Protein AF-A0AAD1ADS3-F1 (afdb_monomer_lite)

Structure (mmCIF, N/CA/C/O backbone):
data_AF-A0AAD1ADS3-F1
#
_entry.id   AF-A0AAD1ADS3-F1
#
loop_
_atom_site.group_PDB
_atom_site.id
_atom_site.type_symbol
_atom_site.label_atom_id
_atom_site.label_alt_id
_atom_site.label_comp_id
_atom_site.label_asym_id
_atom_site.label_entity_id
_atom_site.label_seq_id
_atom_site.pdbx_PDB_ins_code
_atom_site.Cartn_x
_atom_site.Cartn_y
_atom_site.Cartn_z
_atom_site.occupancy
_atom_site.B_iso_or_equiv
_atom_site.auth_seq_id
_atom_site.auth_comp_id
_atom_site.auth_asym_id
_atom_site.auth_atom_id
_atom_site.pdbx_PDB_model_num
ATOM 1 N N . MET A 1 1 ? -19.876 -3.901 -1.763 1.00 65.25 1 MET A N 1
ATOM 2 C CA . MET A 1 1 ? -19.148 -3.887 -3.054 1.00 65.25 1 MET A CA 1
ATOM 3 C C . MET A 1 1 ? -19.050 -5.333 -3.527 1.00 65.25 1 MET A C 1
ATOM 5 O O . MET A 1 1 ? -18.955 -6.172 -2.645 1.00 65.25 1 MET A O 1
ATOM 9 N N . PRO A 1 2 ? -19.147 -5.668 -4.827 1.00 84.19 2 PRO A N 1
ATOM 10 C CA . PRO A 1 2 ? -18.962 -7.054 -5.267 1.00 84.19 2 PRO A CA 1
ATOM 11 C C . PRO A 1 2 ? -17.529 -7.528 -4.985 1.00 84.19 2 PRO A C 1
ATOM 13 O O . PRO A 1 2 ? -16.600 -6.763 -5.243 1.00 84.19 2 PRO A O 1
ATOM 16 N N . ASP A 1 3 ? -17.342 -8.773 -4.544 1.00 84.38 3 ASP A N 1
ATOM 17 C CA . ASP A 1 3 ? -16.018 -9.320 -4.183 1.00 84.38 3 ASP A CA 1
ATOM 18 C C . ASP A 1 3 ? -15.008 -9.199 -5.333 1.00 84.38 3 ASP A C 1
ATOM 20 O O . ASP A 1 3 ? -13.893 -8.720 -5.149 1.00 84.38 3 ASP A O 1
ATOM 24 N N . SER A 1 4 ? -15.449 -9.462 -6.566 1.00 89.06 4 SER A N 1
ATOM 25 C CA . SER A 1 4 ? -14.622 -9.298 -7.774 1.00 89.06 4 SER A CA 1
ATOM 26 C C . SER A 1 4 ? -14.094 -7.874 -8.014 1.00 89.06 4 SER A C 1
ATOM 28 O O . SER A 1 4 ? -13.124 -7.695 -8.751 1.00 89.06 4 SER A O 1
ATOM 30 N N . ALA A 1 5 ? -14.724 -6.841 -7.444 1.00 90.62 5 ALA A N 1
ATOM 31 C CA . ALA A 1 5 ? -14.219 -5.471 -7.517 1.00 90.62 5 ALA A CA 1
ATOM 32 C C . ALA A 1 5 ? -13.128 -5.214 -6.466 1.00 90.62 5 ALA A C 1
ATOM 34 O O . ALA A 1 5 ? -12.156 -4.524 -6.770 1.00 90.62 5 ALA A O 1
ATOM 35 N N . LEU A 1 6 ? -13.260 -5.798 -5.268 1.00 92.75 6 LEU A N 1
ATOM 36 C CA . LEU A 1 6 ? -12.232 -5.745 -4.225 1.00 92.75 6 LEU A CA 1
ATOM 37 C C . LEU A 1 6 ? -10.981 -6.507 -4.661 1.00 92.75 6 LEU A C 1
ATOM 39 O O . LEU A 1 6 ? -9.872 -5.993 -4.543 1.00 92.75 6 LEU A O 1
ATOM 43 N N . GLU A 1 7 ? -11.163 -7.685 -5.260 1.00 92.62 7 GLU A N 1
ATOM 44 C CA . GLU A 1 7 ? -10.057 -8.472 -5.796 1.00 92.62 7 GLU A CA 1
ATOM 45 C C . GLU A 1 7 ? -9.272 -7.697 -6.852 1.00 92.62 7 GLU A C 1
ATOM 47 O O . GLU A 1 7 ? -8.054 -7.599 -6.734 1.00 92.62 7 GLU A O 1
ATOM 52 N N . ARG A 1 8 ? -9.958 -7.076 -7.823 1.00 92.62 8 ARG A N 1
ATOM 53 C CA . ARG A 1 8 ? -9.312 -6.237 -8.846 1.00 92.62 8 ARG A CA 1
ATOM 54 C C . ARG A 1 8 ? -8.582 -5.042 -8.254 1.00 92.62 8 ARG A C 1
ATOM 56 O O . ARG A 1 8 ? -7.515 -4.692 -8.738 1.00 92.62 8 ARG A O 1
ATOM 63 N N . MET A 1 9 ? -9.156 -4.409 -7.234 1.00 93.44 9 MET A N 1
ATOM 64 C CA . MET A 1 9 ? -8.536 -3.264 -6.571 1.00 93.44 9 MET A CA 1
ATOM 65 C C . MET A 1 9 ? -7.185 -3.656 -5.967 1.00 93.44 9 MET A C 1
ATOM 67 O O . MET A 1 9 ? -6.187 -2.983 -6.211 1.00 93.44 9 MET A O 1
ATOM 71 N N . VAL A 1 10 ? -7.149 -4.786 -5.263 1.00 95.25 10 VAL A N 1
ATOM 72 C CA . VAL A 1 10 ? -5.937 -5.318 -4.631 1.00 95.25 10 VAL A CA 1
ATOM 73 C C . VAL A 1 10 ? -4.953 -5.895 -5.656 1.00 95.25 10 VAL A C 1
ATOM 75 O O . VAL A 1 10 ? -3.754 -5.853 -5.420 1.00 95.25 10 VAL A O 1
ATOM 78 N N . ASP A 1 11 ? -5.423 -6.384 -6.807 1.00 96.06 11 ASP A N 1
ATOM 79 C CA . ASP A 1 11 ? -4.597 -6.956 -7.889 1.00 96.06 11 ASP A CA 1
ATOM 80 C C . ASP A 1 11 ? -4.025 -5.929 -8.877 1.00 96.06 11 ASP A C 1
ATOM 82 O O . ASP A 1 11 ? -3.178 -6.261 -9.708 1.00 96.06 11 ASP A O 1
ATOM 86 N N . SER A 1 12 ? -4.485 -4.683 -8.815 1.00 94.69 12 SER A N 1
ATOM 87 C CA . SER A 1 12 ? -4.131 -3.656 -9.799 1.00 94.69 12 SER A CA 1
ATOM 88 C C . SER A 1 12 ? -2.720 -3.079 -9.662 1.00 94.69 12 SER A C 1
ATOM 90 O O . SER A 1 12 ? -2.282 -2.354 -10.552 1.00 94.69 12 SER A O 1
ATOM 92 N N . PHE A 1 13 ? -1.984 -3.356 -8.580 1.00 94.75 13 PHE A N 1
ATOM 93 C CA . PHE A 1 13 ? -0.727 -2.648 -8.317 1.00 94.75 13 PHE A CA 1
ATOM 94 C C . PHE A 1 13 ? 0.358 -2.954 -9.351 1.00 94.75 13 PHE A C 1
ATOM 96 O O . PHE A 1 13 ? 1.113 -2.056 -9.718 1.00 94.75 13 PHE A O 1
ATOM 103 N N . ILE A 1 14 ? 0.392 -4.183 -9.870 1.00 94.06 14 ILE A N 1
ATOM 104 C CA . ILE A 1 14 ? 1.334 -4.581 -10.928 1.00 94.06 14 ILE A CA 1
ATOM 105 C C . ILE A 1 14 ? 1.062 -3.892 -12.265 1.00 94.06 14 ILE A C 1
ATOM 107 O O . ILE A 1 14 ? 1.962 -3.774 -13.088 1.00 94.06 14 ILE A O 1
ATOM 111 N N . ASP A 1 15 ? -0.156 -3.391 -12.476 1.00 93.50 15 ASP A N 1
ATOM 112 C CA . ASP A 1 15 ? -0.504 -2.653 -13.690 1.00 93.50 15 ASP A CA 1
ATOM 113 C C . ASP A 1 15 ? 0.034 -1.209 -13.660 1.00 93.50 15 ASP A C 1
ATOM 115 O O . ASP A 1 15 ? 0.060 -0.531 -14.687 1.00 93.50 15 ASP A O 1
ATOM 119 N N . LEU A 1 16 ? 0.511 -0.742 -12.498 1.00 88.00 16 LEU A N 1
ATOM 120 C CA . LEU A 1 16 ? 1.122 0.572 -12.282 1.00 88.00 16 LEU A CA 1
ATOM 121 C C . LEU A 1 16 ? 2.625 0.542 -12.605 1.00 88.00 16 LEU A C 1
ATOM 123 O O . LEU A 1 16 ? 3.470 0.739 -11.723 1.00 88.00 16 LEU A O 1
ATOM 127 N N . ASP A 1 17 ? 2.961 0.257 -13.865 1.00 88.62 17 ASP A N 1
ATOM 128 C CA . ASP A 1 17 ? 4.342 -0.043 -14.272 1.00 88.62 17 ASP A CA 1
ATOM 129 C C . ASP A 1 17 ? 4.960 0.927 -15.298 1.00 88.62 17 ASP A C 1
ATOM 131 O O . ASP A 1 17 ? 6.118 0.772 -15.694 1.00 88.62 17 ASP A O 1
ATOM 135 N N . SER A 1 18 ? 4.250 1.984 -15.710 1.00 93.12 18 SER A N 1
ATOM 136 C CA . SER A 1 18 ? 4.894 3.053 -16.485 1.00 93.12 18 SER A CA 1
ATOM 137 C C . SER A 1 18 ? 5.874 3.858 -15.612 1.00 93.12 18 SER A C 1
ATOM 139 O O . SER A 1 18 ? 5.730 3.888 -14.390 1.00 93.12 18 SER A O 1
ATOM 141 N N . PRO A 1 19 ? 6.855 4.581 -16.188 1.00 91.94 19 PRO A N 1
ATOM 142 C CA . PRO A 1 19 ? 7.763 5.421 -15.401 1.00 91.94 19 PRO A CA 1
ATOM 143 C C . PRO A 1 19 ? 7.043 6.420 -14.483 1.00 91.94 19 PRO A C 1
ATOM 145 O O . PRO A 1 19 ? 7.474 6.653 -13.356 1.00 91.94 19 PRO A O 1
ATOM 148 N N . THR A 1 20 ? 5.930 6.990 -14.950 1.00 92.69 20 THR A N 1
ATOM 149 C CA . THR A 1 20 ? 5.099 7.901 -14.156 1.00 92.69 20 THR A CA 1
ATOM 150 C C . THR A 1 20 ? 4.330 7.159 -13.070 1.00 92.69 20 THR A C 1
ATOM 152 O O . THR A 1 20 ? 4.233 7.662 -11.952 1.00 92.69 20 THR A O 1
ATOM 155 N N . ASP A 1 21 ? 3.814 5.968 -13.362 1.00 92.50 21 ASP A N 1
ATOM 156 C CA . ASP A 1 21 ? 3.093 5.167 -12.372 1.00 92.50 21 ASP A CA 1
ATOM 157 C C . ASP A 1 21 ? 4.024 4.695 -11.261 1.00 92.50 21 ASP A C 1
ATOM 159 O O . ASP A 1 21 ? 3.675 4.821 -10.095 1.00 92.50 21 ASP A O 1
ATOM 163 N N . ARG A 1 22 ? 5.241 4.256 -11.603 1.00 92.25 22 ARG A N 1
ATOM 164 C CA . ARG A 1 22 ? 6.277 3.859 -10.639 1.00 92.25 22 ARG A CA 1
ATOM 165 C C . ARG A 1 22 ? 6.563 4.979 -9.641 1.00 92.25 22 ARG A C 1
ATOM 167 O O . ARG A 1 22 ? 6.438 4.768 -8.441 1.00 92.25 22 ARG A O 1
ATOM 174 N N . GLN A 1 23 ? 6.818 6.194 -10.136 1.00 93.94 23 GLN A N 1
ATOM 175 C CA . GLN A 1 23 ? 7.032 7.376 -9.289 1.00 93.94 23 GLN A CA 1
ATOM 176 C C . GLN A 1 23 ? 5.838 7.678 -8.378 1.00 93.94 23 GLN A C 1
ATOM 178 O O . GLN A 1 23 ? 6.015 8.135 -7.252 1.00 93.94 23 GLN A O 1
ATOM 183 N N . ASN A 1 24 ? 4.616 7.459 -8.864 1.00 93.88 24 ASN A N 1
ATOM 184 C CA . ASN A 1 24 ? 3.399 7.796 -8.134 1.00 93.88 24 ASN A CA 1
ATOM 185 C C . ASN A 1 24 ? 2.778 6.611 -7.395 1.00 93.88 24 ASN A C 1
ATOM 187 O O . ASN A 1 24 ? 1.767 6.816 -6.733 1.00 93.88 24 ASN A O 1
ATOM 191 N N . ARG A 1 25 ? 3.367 5.410 -7.436 1.00 93.62 25 ARG A N 1
ATOM 192 C CA . ARG A 1 25 ? 2.809 4.174 -6.868 1.00 93.62 25 ARG A CA 1
ATOM 193 C C . ARG A 1 25 ? 2.332 4.300 -5.416 1.00 93.62 25 ARG A C 1
ATOM 195 O O . ARG A 1 25 ? 1.272 3.746 -5.116 1.00 93.62 25 ARG A O 1
ATOM 202 N N . PRO A 1 26 ? 2.998 5.066 -4.524 1.00 95.38 26 PRO A N 1
ATOM 203 C CA . PRO A 1 26 ? 2.481 5.283 -3.176 1.00 95.38 26 PRO A CA 1
ATOM 204 C C . PRO A 1 26 ? 1.050 5.841 -3.129 1.00 95.38 26 PRO A C 1
ATOM 206 O O . PRO A 1 26 ? 0.306 5.496 -2.215 1.00 95.38 26 PRO A O 1
ATOM 209 N N . PHE A 1 27 ? 0.623 6.653 -4.103 1.00 94.69 27 PHE A N 1
ATOM 210 C CA . PHE A 1 27 ? -0.725 7.234 -4.148 1.00 94.69 27 PHE A CA 1
ATOM 211 C C . PHE A 1 27 ? -1.835 6.175 -4.261 1.00 94.69 27 PHE A C 1
ATOM 213 O O . PHE A 1 27 ? -2.637 6.061 -3.331 1.00 94.69 27 PHE A O 1
ATOM 220 N N . PRO A 1 28 ? -1.933 5.398 -5.360 1.00 94.00 28 PRO A N 1
ATOM 221 C CA . PRO A 1 28 ? -2.980 4.393 -5.512 1.00 94.00 28 PRO A CA 1
ATOM 222 C C . PRO A 1 28 ? -2.924 3.332 -4.412 1.00 94.00 28 PRO A C 1
ATOM 224 O O . PRO A 1 28 ? -3.977 2.970 -3.892 1.00 94.00 28 PRO A O 1
ATOM 227 N N . VAL A 1 29 ? -1.731 2.911 -3.972 1.00 96.00 29 VAL A N 1
ATOM 228 C CA . VAL A 1 29 ? -1.597 1.972 -2.845 1.00 96.00 29 VAL A CA 1
ATOM 229 C C . VAL A 1 29 ? -2.223 2.560 -1.576 1.00 96.00 29 VAL A C 1
ATOM 231 O O . VAL A 1 29 ? -3.035 1.902 -0.929 1.00 96.00 29 VAL A O 1
ATOM 234 N N . SER A 1 30 ? -1.942 3.828 -1.258 1.00 96.44 30 SER A N 1
ATOM 235 C CA . SER A 1 30 ? -2.521 4.517 -0.094 1.00 96.44 30 SER A CA 1
ATOM 236 C C . SER A 1 30 ? -4.048 4.594 -0.138 1.00 96.44 30 SER A C 1
ATOM 238 O O . SER A 1 30 ? -4.704 4.483 0.902 1.00 96.44 30 SER A O 1
ATOM 240 N N . TYR A 1 31 ? -4.638 4.791 -1.320 1.00 95.19 31 TYR A N 1
ATOM 241 C CA . TYR A 1 31 ? -6.094 4.802 -1.470 1.00 95.19 31 TYR A CA 1
ATOM 242 C C . TYR A 1 31 ? -6.696 3.425 -1.210 1.00 95.19 31 TYR A C 1
ATOM 244 O O . TYR A 1 31 ? -7.650 3.321 -0.440 1.00 95.19 31 TYR A O 1
ATOM 252 N N . VAL A 1 32 ? -6.117 2.377 -1.798 1.00 95.94 32 VAL A N 1
ATOM 253 C CA . VAL A 1 32 ? -6.587 1.001 -1.603 1.00 95.94 32 VAL A CA 1
ATOM 254 C C . VAL A 1 32 ? -6.470 0.588 -0.137 1.00 95.94 32 VAL A C 1
ATOM 256 O O . VAL A 1 32 ? -7.440 0.076 0.419 1.00 95.94 32 VAL A O 1
ATOM 259 N N . VAL A 1 33 ? -5.349 0.901 0.524 1.00 95.88 33 VAL A N 1
ATOM 260 C CA . VAL A 1 33 ? -5.169 0.663 1.967 1.00 95.88 33 VAL A CA 1
ATOM 261 C C . VAL A 1 33 ? -6.281 1.332 2.773 1.00 95.88 33 VAL A C 1
ATOM 263 O O . VAL A 1 33 ? -6.947 0.677 3.570 1.00 95.88 33 VAL A O 1
ATOM 266 N N . ASN A 1 34 ? -6.530 2.624 2.547 1.00 94.88 34 ASN A N 1
ATOM 267 C CA . ASN A 1 34 ? -7.561 3.342 3.292 1.00 94.88 34 ASN A CA 1
ATOM 268 C C . ASN A 1 34 ? -8.962 2.766 3.068 1.00 94.88 34 ASN A C 1
ATOM 270 O O . ASN A 1 34 ? -9.691 2.589 4.040 1.00 94.88 34 ASN A O 1
ATOM 274 N N . ILE A 1 35 ? -9.325 2.458 1.820 1.00 94.19 35 ILE A N 1
ATOM 275 C CA . ILE A 1 35 ? -10.643 1.908 1.480 1.00 94.19 35 ILE A CA 1
ATOM 276 C C . ILE A 1 35 ? -10.853 0.558 2.161 1.00 94.19 35 ILE A C 1
ATOM 278 O O . ILE A 1 35 ? -11.880 0.358 2.804 1.00 94.19 35 ILE A O 1
ATOM 282 N N . LEU A 1 36 ? -9.895 -0.363 2.036 1.00 94.25 36 LEU A N 1
ATOM 283 C CA . LEU A 1 36 ? -10.044 -1.722 2.558 1.00 94.25 36 LEU A CA 1
ATOM 284 C C . LEU A 1 36 ? -10.104 -1.748 4.078 1.00 94.25 36 LEU A C 1
ATOM 286 O O . LEU A 1 36 ? -10.889 -2.502 4.647 1.00 94.25 36 LEU A O 1
ATOM 290 N N . VAL A 1 37 ? -9.331 -0.889 4.738 1.00 92.62 37 VAL A N 1
ATOM 291 C CA . VAL A 1 37 ? -9.391 -0.760 6.194 1.00 92.62 37 VAL A CA 1
ATOM 292 C C . VAL A 1 37 ? -10.722 -0.168 6.641 1.00 92.62 37 VAL A C 1
ATOM 294 O O . VAL A 1 37 ? -11.317 -0.684 7.581 1.00 92.62 37 VAL A O 1
ATOM 297 N N . GLU A 1 38 ? -11.216 0.864 5.955 1.00 90.75 38 GLU A N 1
ATOM 298 C CA . GLU A 1 38 ? -12.497 1.504 6.279 1.00 90.75 38 GLU A CA 1
ATOM 299 C C . GLU A 1 38 ? -13.677 0.526 6.194 1.00 90.75 38 GLU A C 1
ATOM 301 O O . GLU A 1 38 ? -14.572 0.552 7.034 1.00 90.75 38 GLU A O 1
ATOM 306 N N . ILE A 1 39 ? -13.674 -0.370 5.204 1.00 91.38 39 ILE A N 1
ATOM 307 C CA . ILE A 1 39 ? -14.765 -1.335 5.007 1.00 91.38 39 ILE A CA 1
ATOM 308 C C . ILE A 1 39 ? -14.555 -2.667 5.744 1.00 91.38 39 ILE A C 1
ATOM 310 O O . ILE A 1 39 ? -15.361 -3.579 5.572 1.00 91.38 39 ILE A O 1
ATOM 314 N N . GLY A 1 40 ? -13.483 -2.803 6.533 1.00 90.62 40 GLY A N 1
ATOM 315 C CA . GLY A 1 40 ? -13.185 -4.024 7.289 1.00 90.62 40 GLY A CA 1
ATOM 316 C C . GLY A 1 40 ? -12.682 -5.207 6.450 1.00 90.62 40 GLY A C 1
ATOM 317 O O . GLY A 1 40 ? -12.804 -6.342 6.891 1.00 90.62 40 GLY A O 1
ATOM 318 N N . ALA A 1 41 ? -12.116 -4.952 5.267 1.00 93.19 41 ALA A N 1
ATOM 319 C CA . ALA A 1 41 ? -11.558 -5.951 4.344 1.00 93.19 41 ALA A CA 1
ATOM 320 C C . ALA A 1 41 ? -10.024 -5.835 4.220 1.00 93.19 41 ALA A C 1
ATOM 322 O O . ALA A 1 41 ? -9.442 -6.029 3.149 1.00 93.19 41 ALA A O 1
ATOM 323 N N . ALA A 1 42 ? -9.359 -5.414 5.299 1.00 92.81 42 ALA A N 1
ATOM 324 C CA . ALA A 1 42 ? -7.918 -5.171 5.308 1.00 92.81 42 ALA A CA 1
ATOM 325 C C . ALA A 1 42 ? -7.087 -6.452 5.154 1.00 92.81 42 ALA A C 1
ATOM 327 O O . ALA A 1 42 ? -5.955 -6.388 4.687 1.00 92.81 42 ALA A O 1
ATOM 328 N N . ASP A 1 43 ? -7.646 -7.605 5.515 1.00 93.69 43 ASP A N 1
ATOM 329 C CA . ASP A 1 43 ? -7.055 -8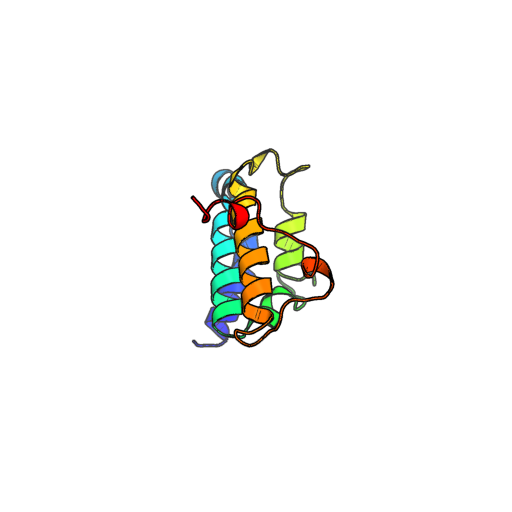.932 5.339 1.00 93.69 43 ASP A CA 1
ATOM 330 C C . ASP A 1 43 ? -6.645 -9.202 3.885 1.00 93.69 43 ASP A C 1
ATOM 332 O O . ASP A 1 43 ? -5.595 -9.797 3.638 1.00 93.69 43 ASP A O 1
ATOM 336 N N . LEU A 1 44 ? -7.394 -8.661 2.919 1.00 95.19 44 LEU A N 1
ATOM 337 C CA . LEU A 1 44 ? -7.082 -8.785 1.495 1.00 95.19 44 LEU A CA 1
ATOM 338 C C . LEU A 1 44 ? -5.717 -8.191 1.110 1.00 95.19 44 LEU A C 1
ATOM 340 O O . LEU A 1 44 ? -5.113 -8.654 0.146 1.00 95.19 44 LEU A O 1
ATOM 344 N N . LEU A 1 45 ? -5.208 -7.196 1.848 1.00 94.81 45 LEU A N 1
ATOM 345 C CA . LEU A 1 45 ? -3.891 -6.592 1.592 1.00 94.81 45 LEU A CA 1
ATOM 346 C C . LEU A 1 45 ? -2.731 -7.528 1.943 1.00 94.81 45 LEU A C 1
ATOM 348 O O . LEU A 1 45 ? -1.647 -7.386 1.377 1.00 94.81 45 LEU A O 1
ATOM 352 N N . PHE A 1 46 ? -2.966 -8.450 2.878 1.00 94.56 46 PHE A N 1
ATOM 353 C CA . PHE A 1 46 ? -1.960 -9.339 3.461 1.00 94.56 46 PHE A CA 1
ATOM 354 C C . PHE A 1 46 ? -2.081 -10.782 2.958 1.00 94.56 46 PHE A C 1
ATOM 356 O O . PHE A 1 46 ? -1.182 -11.588 3.185 1.00 94.56 46 PHE A O 1
ATOM 363 N N . ALA A 1 47 ? -3.177 -11.122 2.277 1.00 96.25 47 ALA A N 1
ATOM 364 C CA . ALA A 1 47 ? -3.370 -12.443 1.699 1.00 96.25 47 ALA A CA 1
ATOM 365 C C . ALA A 1 47 ? -2.418 -12.679 0.502 1.00 96.25 47 ALA A C 1
ATOM 367 O O . ALA A 1 47 ? -2.301 -11.792 -0.351 1.00 96.25 47 ALA A O 1
ATOM 368 N N . PRO A 1 48 ? -1.785 -13.865 0.396 1.00 97.12 48 PRO A N 1
ATOM 369 C CA . PRO A 1 48 ? -1.030 -14.286 -0.788 1.00 97.12 48 PRO A CA 1
ATOM 370 C C . PRO A 1 48 ? -1.862 -14.184 -2.067 1.00 97.12 48 PRO A C 1
ATOM 372 O O . PRO A 1 48 ? -3.039 -14.564 -2.065 1.00 97.12 48 PRO A O 1
ATOM 375 N N . ARG A 1 49 ? -1.271 -13.691 -3.167 1.00 95.81 49 ARG A N 1
ATOM 376 C CA . ARG A 1 49 ? -1.977 -13.590 -4.458 1.00 95.81 49 ARG A CA 1
ATOM 377 C C . ARG A 1 49 ? -1.149 -14.136 -5.627 1.00 95.81 49 ARG A C 1
ATOM 379 O O . ARG A 1 49 ? -0.006 -13.709 -5.813 1.00 95.81 49 ARG A O 1
ATOM 386 N N . PRO A 1 50 ? -1.738 -14.960 -6.517 1.00 95.69 50 PRO A N 1
ATOM 387 C CA . PRO A 1 50 ? -1.035 -15.487 -7.692 1.00 95.69 50 PRO A CA 1
ATOM 388 C C . PRO A 1 50 ? -0.471 -14.408 -8.622 1.00 95.69 50 PRO A C 1
ATOM 390 O O . PRO A 1 50 ? 0.579 -14.587 -9.235 1.00 95.69 50 PRO A O 1
ATOM 393 N N . ARG A 1 51 ? -1.144 -13.255 -8.713 1.00 95.25 51 ARG A N 1
ATOM 394 C CA . ARG A 1 51 ? -0.726 -12.129 -9.562 1.00 95.25 51 ARG A CA 1
ATOM 395 C C . ARG A 1 51 ? 0.581 -11.475 -9.099 1.00 95.25 51 ARG A C 1
ATOM 397 O O . ARG A 1 51 ? 1.257 -10.844 -9.906 1.00 95.25 51 ARG A O 1
ATOM 404 N N . TYR A 1 52 ? 0.948 -11.681 -7.837 1.00 96.50 52 TYR A N 1
ATOM 405 C CA . TYR A 1 52 ? 2.184 -11.201 -7.230 1.00 96.50 52 TYR A CA 1
ATOM 406 C C . TYR A 1 52 ? 3.181 -12.333 -6.952 1.00 96.50 52 TYR A C 1
ATOM 408 O O . TYR A 1 52 ? 4.116 -12.150 -6.181 1.00 96.50 52 TYR A O 1
ATOM 416 N N . GLY A 1 53 ? 2.995 -13.509 -7.562 1.00 95.25 53 GLY A N 1
ATOM 417 C CA . GLY A 1 53 ? 3.872 -14.657 -7.327 1.00 95.25 53 GLY A CA 1
ATOM 418 C C . GLY A 1 53 ? 3.775 -15.202 -5.901 1.00 95.25 53 GLY A C 1
ATOM 419 O O . GLY A 1 53 ? 4.794 -15.561 -5.325 1.00 95.25 53 GLY A O 1
ATOM 420 N N . GLU A 1 54 ? 2.561 -15.246 -5.344 1.00 95.56 54 GLU A N 1
ATOM 421 C CA . GLU A 1 54 ? 2.245 -15.661 -3.965 1.00 95.56 54 GLU A CA 1
ATOM 422 C C . GLU A 1 54 ? 2.668 -14.673 -2.865 1.00 95.56 54 GLU A C 1
ATOM 424 O O . GLU A 1 54 ? 2.377 -14.913 -1.695 1.00 95.56 54 GLU A O 1
ATOM 429 N N . LEU A 1 55 ? 3.259 -13.526 -3.216 1.00 97.38 55 LEU A N 1
ATOM 430 C CA . LEU A 1 55 ? 3.395 -12.410 -2.278 1.00 97.38 55 LEU A CA 1
ATOM 431 C C . LEU A 1 55 ? 2.025 -11.800 -1.970 1.00 97.38 55 LEU A C 1
ATOM 433 O O . LEU A 1 55 ? 1.071 -11.899 -2.757 1.00 97.38 55 LEU A O 1
ATOM 437 N N . SER A 1 56 ? 1.930 -11.126 -0.827 1.00 97.31 56 SER A N 1
ATOM 438 C CA . SER A 1 56 ? 0.778 -10.263 -0.567 1.00 97.31 56 SER A CA 1
ATOM 439 C C . SER A 1 56 ? 0.825 -8.999 -1.432 1.00 97.31 56 SER A C 1
ATOM 441 O O . SER A 1 56 ? 1.878 -8.597 -1.931 1.00 97.31 56 SER A O 1
ATOM 443 N N . ALA A 1 57 ? -0.318 -8.334 -1.608 1.00 96.31 57 ALA A N 1
ATOM 444 C CA . ALA A 1 57 ? -0.370 -7.097 -2.386 1.00 96.31 57 ALA A CA 1
ATOM 445 C C . ALA A 1 57 ? 0.468 -5.976 -1.757 1.00 96.31 57 ALA A C 1
ATOM 447 O O . ALA A 1 57 ? 1.107 -5.202 -2.470 1.00 96.31 57 ALA A O 1
ATOM 448 N N . LEU A 1 58 ? 0.470 -5.890 -0.422 1.00 94.81 58 LEU A N 1
ATOM 449 C CA . LEU A 1 58 ? 1.260 -4.894 0.292 1.00 94.81 58 LEU A CA 1
ATOM 450 C C . LEU A 1 58 ? 2.762 -5.201 0.224 1.00 94.81 58 LEU A C 1
ATOM 452 O O . LEU A 1 58 ? 3.550 -4.285 0.014 1.00 94.81 58 LEU A O 1
ATOM 456 N N . GLU A 1 59 ? 3.144 -6.472 0.349 1.00 96.50 59 GLU A N 1
ATOM 457 C CA . GLU A 1 59 ? 4.533 -6.923 0.194 1.00 96.50 59 GLU A CA 1
ATOM 458 C C . GLU A 1 59 ? 5.059 -6.611 -1.206 1.00 96.50 59 GLU A C 1
ATOM 460 O O . GLU A 1 59 ? 6.059 -5.913 -1.336 1.00 96.50 59 GLU A O 1
ATOM 465 N N . TRP A 1 60 ? 4.313 -6.979 -2.254 1.00 96.75 60 TRP A N 1
ATOM 466 C CA . TRP A 1 60 ? 4.680 -6.628 -3.625 1.00 96.75 60 TRP A CA 1
ATOM 467 C C . TRP A 1 60 ? 4.841 -5.115 -3.809 1.00 96.75 60 TRP A C 1
ATOM 469 O O . TRP A 1 60 ? 5.796 -4.667 -4.441 1.00 96.75 60 TRP A O 1
ATOM 479 N N . ALA A 1 61 ? 3.929 -4.309 -3.254 1.00 94.69 61 ALA A N 1
ATOM 480 C CA . ALA A 1 61 ? 3.987 -2.856 -3.389 1.00 94.69 61 ALA A CA 1
ATOM 481 C C . ALA A 1 61 ? 5.234 -2.248 -2.728 1.00 94.69 61 ALA A C 1
ATOM 483 O O . ALA A 1 61 ? 5.786 -1.295 -3.275 1.00 94.69 61 ALA A O 1
ATOM 484 N N . ILE A 1 62 ? 5.663 -2.789 -1.583 1.00 93.19 62 ILE A N 1
ATOM 485 C CA . ILE A 1 62 ? 6.867 -2.359 -0.860 1.00 93.19 62 ILE A CA 1
ATOM 486 C C . ILE A 1 62 ? 8.126 -2.807 -1.610 1.00 93.19 62 ILE A C 1
ATOM 488 O O . ILE A 1 62 ? 9.000 -1.981 -1.860 1.00 93.19 62 ILE A O 1
ATOM 492 N N . ASP A 1 63 ? 8.181 -4.069 -2.036 1.00 94.94 63 ASP A N 1
ATOM 493 C CA . ASP A 1 63 ? 9.333 -4.653 -2.737 1.00 94.94 63 ASP A CA 1
ATOM 494 C C . ASP A 1 63 ? 9.577 -4.034 -4.120 1.00 94.94 63 ASP A C 1
ATOM 496 O O . ASP A 1 63 ? 10.665 -4.152 -4.679 1.00 94.94 63 ASP A O 1
ATOM 500 N N . ASN A 1 64 ? 8.565 -3.372 -4.689 1.00 94.38 64 ASN A N 1
ATOM 501 C CA . ASN A 1 64 ? 8.667 -2.689 -5.978 1.00 94.38 64 ASN A CA 1
ATOM 502 C C . ASN A 1 64 ? 8.930 -1.180 -5.863 1.00 94.38 64 ASN A C 1
ATOM 504 O O . ASN A 1 64 ? 8.958 -0.501 -6.896 1.00 94.38 64 ASN A O 1
ATOM 508 N N . LEU A 1 65 ? 9.112 -0.636 -4.655 1.00 94.12 65 LEU A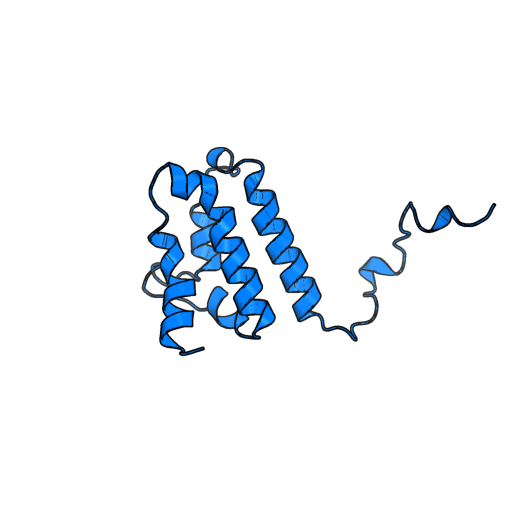 N 1
ATOM 509 C CA . LEU A 1 65 ? 9.663 0.712 -4.488 1.00 94.12 65 LEU A CA 1
ATOM 510 C C . LEU A 1 65 ? 11.123 0.741 -4.955 1.00 94.12 65 LEU A C 1
ATOM 512 O O . LEU A 1 65 ? 11.820 -0.272 -4.924 1.00 94.12 65 LEU A O 1
ATOM 516 N N . SER A 1 66 ? 11.593 1.904 -5.403 1.00 94.69 66 SER A N 1
ATOM 517 C CA . SER A 1 66 ? 13.017 2.062 -5.715 1.00 94.69 66 SER A CA 1
ATOM 518 C C . SER A 1 66 ? 13.899 1.901 -4.470 1.00 94.69 66 SER A C 1
ATOM 520 O O . SER A 1 66 ? 13.425 2.036 -3.340 1.00 94.69 66 SER A O 1
ATOM 522 N N . ASP A 1 67 ? 15.194 1.636 -4.662 1.00 94.69 67 ASP A N 1
ATOM 523 C CA . ASP A 1 67 ? 16.157 1.547 -3.559 1.00 94.69 67 ASP A CA 1
ATOM 524 C C . ASP A 1 67 ? 16.119 2.827 -2.713 1.00 94.69 67 ASP A C 1
ATOM 526 O O . ASP A 1 67 ? 16.246 3.937 -3.228 1.00 94.69 67 ASP A O 1
ATOM 530 N N . GLY A 1 68 ? 15.871 2.680 -1.408 1.00 92.44 68 GLY A N 1
ATOM 531 C CA . GLY A 1 68 ? 15.690 3.823 -0.501 1.00 92.44 68 GLY A CA 1
ATOM 532 C C . GLY A 1 68 ? 14.486 4.721 -0.828 1.00 92.44 68 GLY A C 1
ATOM 533 O O . GLY A 1 68 ? 14.362 5.798 -0.250 1.00 92.44 68 GLY A O 1
ATOM 534 N N . ALA A 1 69 ? 13.609 4.285 -1.733 1.00 93.31 69 ALA A N 1
ATOM 535 C CA . ALA A 1 69 ? 12.499 5.029 -2.311 1.00 93.31 69 ALA A CA 1
ATOM 536 C C . ALA A 1 69 ? 12.881 6.381 -2.948 1.00 93.31 69 ALA A C 1
ATOM 538 O O . ALA A 1 69 ? 12.107 7.341 -2.912 1.00 93.31 69 ALA A O 1
ATOM 539 N N . GLU A 1 70 ? 14.075 6.475 -3.541 1.00 95.00 70 GLU A N 1
ATOM 540 C CA . GLU A 1 70 ? 14.584 7.708 -4.157 1.00 95.00 70 GLU A CA 1
ATOM 541 C C . GLU A 1 70 ? 13.721 8.214 -5.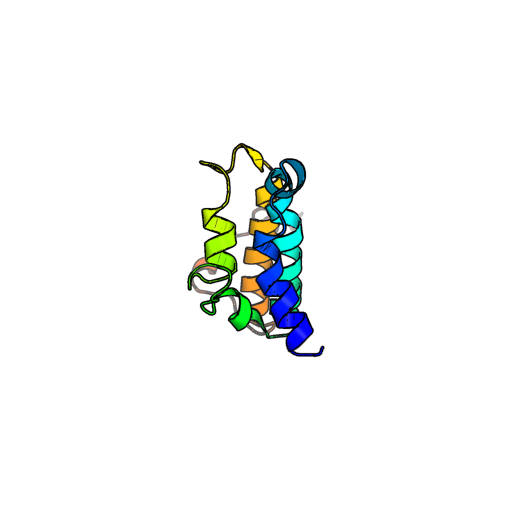328 1.00 95.00 70 GLU A C 1
ATOM 543 O O . GLU A 1 70 ? 13.546 9.422 -5.500 1.00 95.00 70 GLU A O 1
ATOM 548 N N . VAL A 1 71 ? 13.154 7.310 -6.131 1.00 95.56 71 VAL A N 1
ATOM 549 C CA . VAL A 1 71 ? 12.313 7.646 -7.296 1.00 95.56 71 VAL A CA 1
ATOM 550 C C . VAL A 1 71 ? 10.949 8.178 -6.862 1.00 95.56 71 VAL A C 1
ATOM 552 O O . VAL A 1 71 ? 10.428 9.135 -7.443 1.00 95.56 71 VAL A O 1
ATOM 555 N N . GLU A 1 72 ? 10.352 7.567 -5.844 1.00 95.62 72 GLU A N 1
ATOM 556 C CA . GLU A 1 72 ? 9.070 7.985 -5.289 1.00 95.62 72 GLU A CA 1
ATOM 557 C C . GLU A 1 72 ? 9.212 9.276 -4.464 1.00 95.62 72 GLU A C 1
ATOM 559 O O . GLU A 1 72 ? 8.336 10.153 -4.519 1.00 95.62 72 GLU A O 1
ATOM 564 N N . GLY A 1 73 ? 10.332 9.421 -3.749 1.00 94.38 73 GLY A N 1
ATOM 565 C CA . GLY A 1 73 ? 10.671 10.570 -2.915 1.00 94.38 73 GLY A CA 1
ATOM 566 C C . GLY A 1 73 ? 9.619 10.832 -1.837 1.00 94.38 73 GLY A C 1
ATOM 567 O O . GLY A 1 73 ? 9.082 9.913 -1.215 1.00 94.38 73 GLY A O 1
ATOM 568 N N . ASP A 1 74 ? 9.245 12.101 -1.661 1.00 93.19 74 ASP A N 1
ATOM 569 C CA . ASP A 1 74 ? 8.280 12.530 -0.637 1.00 93.19 74 ASP A CA 1
ATOM 570 C C . ASP A 1 74 ? 6.897 11.874 -0.762 1.00 93.19 74 ASP A C 1
ATOM 572 O O . ASP A 1 74 ? 6.118 11.871 0.193 1.00 93.19 74 ASP A O 1
ATOM 576 N N . ARG A 1 75 ? 6.564 11.278 -1.913 1.00 94.00 75 ARG A N 1
ATOM 577 C CA . ARG A 1 75 ? 5.275 10.604 -2.135 1.00 94.00 75 ARG A CA 1
ATOM 578 C C . ARG A 1 75 ? 5.108 9.376 -1.246 1.00 94.00 75 ARG A C 1
ATOM 580 O O . ARG A 1 75 ? 3.977 9.034 -0.908 1.00 94.00 75 ARG A O 1
ATOM 587 N N . VAL A 1 76 ? 6.204 8.757 -0.799 1.00 94.06 76 VAL A N 1
ATOM 588 C CA . VAL A 1 76 ? 6.160 7.657 0.182 1.00 94.06 76 VAL A CA 1
ATOM 589 C C . VAL A 1 76 ? 5.511 8.084 1.497 1.00 94.06 76 VAL A C 1
ATOM 591 O O . VAL A 1 76 ? 4.866 7.265 2.153 1.00 94.06 76 VAL A O 1
ATOM 594 N N . SER A 1 77 ? 5.569 9.371 1.856 1.00 92.69 77 SER A N 1
ATOM 595 C CA . SER A 1 77 ? 4.873 9.882 3.045 1.00 92.69 77 SER A CA 1
ATOM 596 C C . SER A 1 77 ? 3.368 9.593 3.026 1.00 92.69 77 SER A C 1
ATOM 598 O O . SER A 1 77 ? 2.770 9.390 4.081 1.00 92.69 77 SER A O 1
ATOM 600 N N . MET A 1 78 ? 2.748 9.493 1.845 1.00 93.38 78 MET A N 1
ATOM 601 C CA . MET A 1 78 ? 1.336 9.130 1.729 1.00 93.38 78 MET A CA 1
ATOM 602 C C . MET A 1 78 ? 1.068 7.698 2.165 1.00 93.38 78 MET A C 1
ATOM 604 O O . MET A 1 78 ? 0.100 7.463 2.890 1.00 93.38 78 MET A O 1
ATOM 608 N N . LEU A 1 79 ? 1.947 6.770 1.781 1.00 92.88 79 LEU A N 1
ATOM 609 C CA . LEU A 1 79 ? 1.851 5.379 2.204 1.00 92.88 79 LEU A CA 1
ATOM 610 C C . LEU A 1 79 ? 2.038 5.276 3.719 1.00 92.88 79 LEU A C 1
ATOM 612 O O . LEU A 1 79 ? 1.240 4.626 4.390 1.00 92.88 79 LEU A O 1
ATOM 616 N N . ASN A 1 80 ? 3.007 6.009 4.275 1.00 91.75 80 ASN A N 1
ATOM 617 C CA . ASN A 1 80 ? 3.210 6.086 5.723 1.00 91.75 80 ASN A CA 1
ATOM 618 C C . ASN A 1 80 ? 1.956 6.597 6.445 1.00 91.75 80 ASN A C 1
ATOM 620 O O . ASN A 1 80 ? 1.499 5.984 7.408 1.00 91.75 80 ASN A O 1
ATOM 624 N N . HIS A 1 81 ? 1.356 7.689 5.966 1.00 93.62 81 HIS A N 1
ATOM 625 C CA . HIS 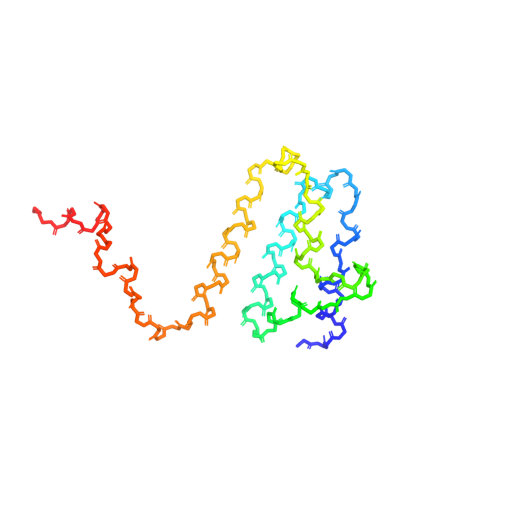A 1 81 ? 0.124 8.223 6.545 1.00 93.62 81 HIS A CA 1
ATOM 626 C C . HIS A 1 81 ? -1.048 7.245 6.429 1.00 93.62 81 HIS A C 1
ATOM 628 O O . HIS A 1 81 ? -1.817 7.113 7.381 1.00 93.62 81 HIS A O 1
ATOM 634 N N . ALA A 1 82 ? -1.183 6.541 5.303 1.00 95.12 82 ALA A N 1
ATOM 635 C CA . ALA A 1 82 ? -2.227 5.540 5.119 1.00 95.12 82 ALA A CA 1
ATOM 636 C C . ALA A 1 82 ? -2.066 4.367 6.095 1.00 95.12 82 ALA A C 1
ATOM 638 O O . ALA A 1 82 ? -3.049 3.966 6.711 1.00 95.12 82 ALA A O 1
ATOM 639 N N . LEU A 1 83 ? -0.843 3.869 6.295 1.00 91.38 83 LEU A N 1
ATOM 640 C CA . LEU A 1 83 ? -0.553 2.785 7.237 1.00 91.38 83 LEU A CA 1
ATOM 641 C C . LEU A 1 83 ? -0.768 3.214 8.693 1.00 91.38 83 LEU A C 1
ATOM 643 O O . LEU A 1 83 ? -1.417 2.498 9.452 1.00 91.38 83 LEU A O 1
ATOM 647 N N . ILE A 1 84 ? -0.303 4.406 9.082 1.00 90.88 84 ILE A N 1
ATOM 648 C CA . ILE A 1 84 ? -0.551 4.950 10.426 1.00 90.88 84 ILE A CA 1
ATOM 649 C C . ILE A 1 84 ? -2.055 5.116 10.654 1.00 90.88 84 ILE A C 1
ATOM 651 O O . ILE A 1 84 ? -2.587 4.673 11.671 1.00 90.88 84 ILE A O 1
ATOM 655 N N . SER A 1 85 ? -2.763 5.714 9.693 1.00 88.50 85 SER A N 1
ATOM 656 C CA . SER A 1 85 ? -4.211 5.885 9.782 1.00 88.50 85 SER A CA 1
ATOM 657 C C . SER A 1 85 ? -4.933 4.539 9.850 1.00 88.50 85 SER A C 1
ATOM 659 O O . SER A 1 85 ? -5.871 4.402 10.632 1.00 88.50 85 SER A O 1
ATOM 661 N N . ALA A 1 86 ? -4.476 3.542 9.092 1.00 89.44 86 ALA A N 1
ATOM 662 C CA . ALA A 1 86 ? -5.014 2.193 9.123 1.00 89.44 86 ALA A CA 1
ATOM 663 C C . ALA A 1 86 ? -4.874 1.554 10.508 1.00 89.44 86 ALA A C 1
ATOM 665 O O . ALA A 1 86 ? -5.869 1.100 11.068 1.00 89.44 86 ALA A O 1
ATOM 666 N N . VAL A 1 87 ? -3.672 1.583 11.090 1.00 87.69 87 VAL A N 1
ATOM 667 C CA . VAL A 1 87 ? -3.412 1.043 12.433 1.00 87.69 87 VAL A CA 1
ATOM 668 C C . VAL A 1 87 ? -4.280 1.741 13.481 1.00 87.69 87 VAL A C 1
ATOM 670 O O . VAL A 1 87 ? -4.876 1.077 14.328 1.00 87.69 87 VAL A O 1
ATOM 673 N N . LEU A 1 88 ? -4.421 3.069 13.397 1.00 85.19 88 LEU A N 1
ATOM 674 C CA . LEU A 1 88 ? -5.283 3.828 14.306 1.00 85.19 88 LEU A CA 1
ATOM 675 C C . LEU A 1 88 ? -6.758 3.417 14.196 1.00 85.19 88 LEU A C 1
ATOM 677 O O . LEU A 1 88 ? -7.417 3.293 15.224 1.00 85.19 88 LEU A O 1
ATOM 681 N N . ARG A 1 89 ? -7.275 3.172 12.983 1.00 84.62 89 ARG A N 1
ATOM 682 C CA . ARG A 1 89 ? -8.655 2.689 12.788 1.00 84.62 89 ARG A CA 1
ATOM 683 C C . ARG A 1 89 ? -8.838 1.263 13.299 1.00 84.62 89 ARG A C 1
ATOM 685 O O . ARG A 1 89 ? -9.806 0.999 14.004 1.00 84.62 89 ARG A O 1
ATOM 692 N N . MET A 1 90 ? -7.902 0.362 12.989 1.00 81.88 90 MET A N 1
ATOM 693 C CA . MET A 1 90 ? -7.945 -1.038 13.438 1.00 81.88 90 MET A CA 1
ATOM 694 C C . MET A 1 90 ? -7.930 -1.170 14.961 1.00 81.88 90 MET A C 1
ATOM 696 O O . MET A 1 90 ? -8.494 -2.116 15.502 1.00 81.88 90 MET A O 1
ATOM 700 N N . ARG A 1 91 ? -7.316 -0.209 15.657 1.00 80.75 91 ARG A N 1
ATOM 701 C CA . ARG A 1 91 ? -7.324 -0.140 17.119 1.00 80.75 91 ARG A CA 1
ATOM 702 C C . ARG A 1 91 ? -8.743 0.006 17.691 1.00 80.75 91 ARG A C 1
ATOM 704 O O . ARG A 1 91 ? -8.987 -0.447 18.802 1.00 80.75 91 ARG A O 1
ATOM 711 N N . GLY A 1 92 ? -9.671 0.596 16.936 1.00 76.81 92 GLY A N 1
ATOM 712 C CA . GLY A 1 92 ? -11.032 0.894 17.375 1.00 76.81 92 GLY A CA 1
ATOM 713 C C . GLY A 1 92 ? -11.143 2.227 18.123 1.00 76.81 92 GLY A C 1
ATOM 714 O O . GLY A 1 92 ? -10.180 2.719 18.712 1.00 76.81 92 GLY A O 1
ATOM 715 N N . ALA A 1 93 ? -12.337 2.826 18.090 1.00 75.06 93 ALA A N 1
ATOM 716 C CA . ALA A 1 93 ? -12.604 4.133 18.702 1.00 75.06 93 ALA A CA 1
ATOM 717 C C . ALA A 1 93 ? -12.535 4.113 20.240 1.00 75.06 93 ALA A C 1
ATOM 719 O O . ALA A 1 93 ? -12.241 5.134 20.856 1.00 75.06 93 ALA A O 1
ATOM 720 N N . ASP A 1 94 ? -12.758 2.944 20.842 1.00 76.56 94 ASP A N 1
ATOM 721 C CA . ASP A 1 94 ? -12.802 2.756 22.296 1.00 76.56 94 ASP A CA 1
ATOM 722 C C . ASP A 1 94 ? -11.452 2.325 22.890 1.00 76.56 94 ASP A C 1
ATOM 724 O O . ASP A 1 94 ? -11.353 2.009 24.078 1.00 76.56 94 ASP A O 1
ATOM 728 N N . ALA A 1 95 ? -10.391 2.281 22.081 1.00 71.12 95 ALA A N 1
ATOM 729 C CA . ALA A 1 95 ? -9.096 1.835 22.560 1.00 71.12 95 ALA A CA 1
ATOM 730 C C . ALA A 1 95 ? -8.421 2.877 23.454 1.00 71.12 95 ALA A C 1
ATOM 732 O O . ALA A 1 95 ? -7.918 3.908 22.996 1.00 71.12 95 ALA A O 1
ATOM 733 N N . ALA A 1 96 ? -8.348 2.549 24.743 1.00 68.00 96 ALA A N 1
ATOM 734 C CA . ALA A 1 96 ? -7.600 3.303 25.737 1.00 68.00 96 ALA A CA 1
ATOM 735 C C . ALA A 1 96 ? -6.117 3.411 25.363 1.00 68.00 96 ALA A C 1
ATOM 737 O O . ALA A 1 96 ? -5.562 2.503 24.736 1.00 68.00 96 ALA A O 1
ATOM 738 N N . GLN A 1 97 ? -5.493 4.531 25.746 1.00 71.56 97 GLN A N 1
ATOM 739 C CA . GLN A 1 97 ? -4.050 4.793 25.669 1.00 71.56 97 GLN A CA 1
ATOM 740 C C . GLN A 1 97 ? -3.241 3.539 26.035 1.00 71.56 97 GLN A C 1
ATOM 742 O O . GLN A 1 97 ? -3.532 2.885 27.028 1.00 71.56 97 GLN A O 1
ATOM 747 N N . THR A 1 98 ? -2.272 3.169 25.196 1.00 72.69 98 THR A N 1
ATOM 748 C CA . THR A 1 98 ? -1.369 2.049 25.498 1.00 72.69 98 THR A CA 1
ATOM 749 C C . THR A 1 98 ? -0.290 2.505 26.475 1.00 72.69 98 THR A C 1
ATOM 751 O O . THR A 1 98 ? 0.089 3.675 26.422 1.00 72.69 98 THR A O 1
ATOM 754 N N . GLU A 1 99 ? 0.294 1.576 27.235 1.00 78.25 99 GLU A N 1
ATOM 755 C CA . GLU A 1 99 ? 1.419 1.830 28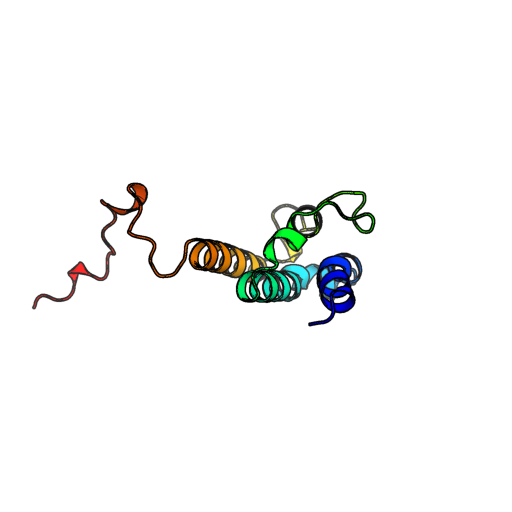.158 1.00 78.25 99 GLU A CA 1
ATOM 756 C C . GLU A 1 99 ? 2.554 2.650 27.509 1.00 78.25 99 GLU A C 1
ATOM 758 O O . GLU A 1 99 ? 3.100 3.559 28.123 1.00 78.25 99 GLU A O 1
ATOM 763 N N . LEU A 1 100 ? 2.829 2.426 26.213 1.00 73.75 100 LEU A N 1
ATOM 764 C CA . LEU A 1 100 ? 3.826 3.177 25.430 1.00 73.75 100 LEU A CA 1
ATOM 765 C C . LEU A 1 100 ? 3.638 4.705 25.464 1.00 73.75 100 LEU A C 1
ATOM 767 O O . LEU A 1 100 ? 4.602 5.450 25.314 1.00 73.75 100 LEU A O 1
ATOM 771 N N . PHE A 1 101 ? 2.401 5.173 25.615 1.00 71.94 101 PHE A N 1
ATOM 772 C CA . PHE A 1 101 ? 2.077 6.593 25.605 1.00 71.94 101 PHE A CA 1
ATOM 773 C C . PHE A 1 101 ? 1.792 7.146 26.997 1.00 71.94 101 PHE A C 1
ATOM 775 O O . PHE A 1 101 ? 1.541 8.342 27.082 1.00 71.94 101 PHE A O 1
ATOM 782 N N . GLU A 1 102 ? 1.790 6.345 28.067 1.00 78.50 102 GLU A N 1
ATOM 783 C CA . GLU A 1 102 ? 1.429 6.817 29.418 1.00 78.50 102 GLU A CA 1
ATOM 784 C C . GLU A 1 102 ? 2.303 7.986 29.887 1.00 78.50 102 GLU A C 1
ATOM 786 O O . GLU A 1 102 ? 1.792 8.936 30.476 1.00 78.50 102 GLU A O 1
ATOM 791 N N . GLU A 1 103 ? 3.592 7.961 29.543 1.00 79.81 103 GLU A N 1
ATOM 792 C CA . GLU A 1 103 ? 4.557 9.021 29.863 1.00 79.81 103 GLU A CA 1
ATOM 793 C C . GLU A 1 103 ? 4.768 10.025 28.712 1.00 79.81 103 GLU A C 1
ATOM 795 O O . GLU A 1 103 ? 5.588 10.939 28.814 1.00 79.81 103 GLU A O 1
ATOM 800 N N . PHE A 1 104 ? 4.055 9.873 27.590 1.00 78.25 104 PHE A N 1
ATOM 801 C CA . PHE A 1 104 ? 4.216 10.757 26.438 1.00 78.25 104 PHE A CA 1
ATOM 802 C C . PHE A 1 104 ? 3.417 12.052 26.624 1.00 78.25 104 PHE A C 1
ATOM 804 O O . PHE A 1 104 ? 2.196 12.090 26.457 1.00 78.25 104 PHE A O 1
ATOM 811 N N . GLU A 1 105 ? 4.116 13.150 26.908 1.00 73.69 105 GLU A N 1
ATOM 812 C CA . GLU A 1 105 ? 3.523 14.485 26.938 1.00 73.69 105 GLU A CA 1
ATOM 813 C C . GLU A 1 105 ? 3.564 15.146 25.554 1.00 73.69 105 GLU A C 1
ATOM 815 O O . GLU A 1 105 ? 4.629 15.374 24.975 1.00 73.69 105 GLU A O 1
ATOM 820 N N . PHE A 1 106 ? 2.395 15.522 25.023 1.00 69.19 106 PHE A N 1
ATOM 821 C CA . PHE A 1 106 ? 2.335 16.333 23.808 1.00 69.19 106 PHE A CA 1
ATOM 822 C C . PHE A 1 106 ? 2.928 17.728 24.082 1.00 69.19 106 PHE A C 1
ATOM 824 O O . PHE A 1 106 ? 2.366 18.464 24.901 1.00 69.19 106 PHE A O 1
ATOM 831 N N . PRO A 1 107 ? 3.966 18.167 23.339 1.00 66.69 107 PRO A N 1
ATOM 832 C CA . PRO A 1 107 ? 4.654 19.441 23.585 1.00 66.69 107 PRO A CA 1
ATOM 833 C C . PRO A 1 107 ? 3.739 20.676 23.564 1.00 66.69 107 PRO A C 1
ATOM 835 O O . PRO A 1 107 ? 4.052 21.701 24.162 1.00 66.69 107 PRO A O 1
ATOM 838 N N . PHE A 1 108 ? 2.590 20.583 22.888 1.00 64.81 108 PHE A N 1
ATOM 839 C CA . PHE A 1 108 ? 1.632 21.679 22.718 1.00 64.81 108 PHE A CA 1
ATOM 840 C C . PHE A 1 108 ? 0.423 21.609 23.663 1.00 64.81 108 PHE A C 1
ATOM 842 O O . PHE A 1 108 ? -0.374 22.546 23.705 1.00 64.81 108 PHE A O 1
ATOM 849 N N . ALA A 1 109 ? 0.267 20.530 24.437 1.00 58.47 109 ALA A N 1
ATOM 850 C CA . ALA A 1 109 ? -0.805 20.414 25.428 1.00 58.47 109 ALA A CA 1
ATOM 851 C C . ALA A 1 109 ? -0.492 21.212 26.709 1.00 58.47 109 ALA A C 1
ATOM 853 O O . ALA A 1 109 ? -1.402 21.720 27.365 1.00 58.47 109 ALA A O 1
ATOM 854 N N . ALA A 1 110 ? 0.794 21.399 27.021 1.00 56.06 110 ALA A N 1
ATOM 855 C CA . ALA A 1 110 ? 1.256 22.131 28.200 1.00 56.06 110 ALA A CA 1
ATOM 856 C C . ALA A 1 110 ? 1.083 23.663 28.102 1.00 56.06 110 ALA A C 1
ATOM 858 O O . ALA A 1 110 ? 1.189 24.361 29.109 1.00 56.06 110 ALA A O 1
ATOM 859 N N . SER A 1 111 ? 0.783 24.218 26.920 1.00 56.81 111 SER A N 1
ATOM 860 C CA . SER A 1 111 ? 0.757 25.675 26.702 1.00 56.81 111 SER A CA 1
ATOM 861 C C . SER A 1 111 ? -0.573 26.370 27.029 1.00 56.81 111 SER A C 1
ATOM 863 O O . SER A 1 111 ? -0.690 27.574 26.814 1.00 56.81 111 SER A O 1
ATOM 865 N N . LYS A 1 112 ? -1.582 25.677 27.575 1.00 53.12 112 LYS A N 1
ATOM 866 C CA . LYS A 1 112 ? -2.822 26.320 28.061 1.00 53.12 112 LYS A CA 1
ATOM 867 C C . LYS A 1 112 ? -2.849 26.467 29.581 1.00 53.12 112 LYS A C 1
ATOM 869 O O . LYS A 1 112 ? -3.722 25.911 30.238 1.00 53.12 112 LYS A O 1
ATOM 874 N N . LYS A 1 113 ? -1.925 27.260 30.125 1.00 50.12 113 LYS A N 1
ATOM 875 C CA . LYS A 1 113 ? -2.105 27.985 31.396 1.00 50.12 113 LYS A CA 1
ATOM 876 C C . LYS A 1 113 ? -1.292 29.283 31.374 1.00 50.12 113 LYS A C 1
ATOM 878 O O . LYS A 1 113 ? -0.174 29.305 31.877 1.00 50.12 113 LYS A O 1
ATOM 883 N N . GLN A 1 114 ? -1.866 30.343 30.808 1.00 46.34 114 GLN A N 1
ATOM 884 C CA . GLN A 1 114 ? -1.640 31.730 31.231 1.00 46.34 114 GLN A CA 1
ATOM 885 C C . GLN A 1 114 ? -2.967 32.474 31.162 1.00 46.34 114 GLN A C 1
ATOM 887 O O . GLN A 1 114 ? -3.679 32.284 30.150 1.00 46.34 114 GLN A O 1
#

Radius of gyration: 17.47 Å; chains: 1; bound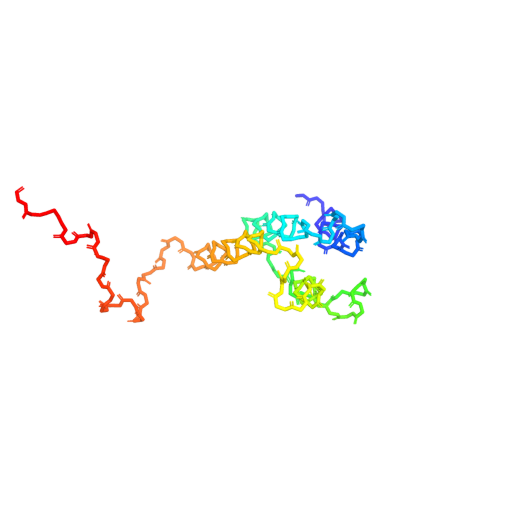ing box: 35×47×48 Å

Sequence (114 aa):
MPDSALERMVDSFIDLDSPTDRQNRPFPVSYVVNILVEIGAADLLFAPRPRYGELSALEWAIDNLSDGAEVEGDRVSMLNHALISAVLRMRGADAAQTELFEEFEFPFAASKKQ

Secondary structure (DSSP, 8-state):
--HHHHHHHHHGGGG--SHHHHHHTHHHHHHHHHHHHHTT-GGGGTSB-GGGTT-BHHHHHHHTSPGGGTTTGGGHHHHHHHHHHHHHHHT-TT----GGGTT---TTTTT---

pLDDT: mean 87.83, std 11.5, range [46.34, 97.38]

Foldseek 3Di:
DPVVVLLCLLLCLVVLPDLVSLLQSLPSVLVNLQVCLVVVNNVQQQAQDVSQVRGGSVRSSVVSQPDVNPSNPPSNVSNVVSVVVSVVVVCPPPRDDDPVCPPPDDPPVVPPDD

Organism: NCBI:txid59737